Protein AF-A0A0F6YMR2-F1 (afdb_monomer_lite)

pLDDT: mean 75.9, std 22.06, range [36.59, 97.94]

Secondary structure (DSSP, 8-state):
--HHHHHHHHHHHHHHHHHHTTTTTSSSTTTSSTTTSHHHHHHHHHHHHHHHHHTT-TT----S--EEEE---SSS-EEE-TT-EEEE---EEE-SSS-SEEE-TT-EEEEES-EEEEEEEEEE-TT-EEEEESSEEEEEEEEEEE-TT-EEEEEBPEEES-EEE-TT-EEE--

Radius of gyration: 23.72 Å; chains: 1; bounding box: 37×72×58 Å

Structure (mmCIF, N/CA/C/O backbone):
data_AF-A0A0F6YMR2-F1
#
_entry.id   AF-A0A0F6YMR2-F1
#
loop_
_atom_site.group_PDB
_atom_site.id
_atom_site.type_symbol
_atom_site.label_atom_id
_atom_site.label_alt_id
_atom_site.label_comp_id
_atom_site.label_asym_id
_atom_site.label_entity_id
_atom_site.label_seq_id
_atom_site.pdbx_PDB_ins_code
_atom_site.Cartn_x
_atom_site.Cartn_y
_atom_site.Cartn_z
_atom_site.occupancy
_atom_site.B_iso_or_equiv
_atom_site.auth_seq_id
_atom_site.auth_comp_id
_atom_site.auth_asym_id
_atom_site.auth_atom_id
_atom_site.pdbx_PDB_model_num
ATOM 1 N N . MET A 1 1 ? 20.681 56.727 -41.956 1.00 52.91 1 MET A N 1
ATOM 2 C CA . MET A 1 1 ? 20.512 55.455 -41.222 1.00 52.91 1 MET A CA 1
ATOM 3 C C . MET A 1 1 ? 20.416 54.355 -42.261 1.00 52.91 1 MET A C 1
ATOM 5 O O . MET A 1 1 ? 19.508 54.399 -43.086 1.00 52.91 1 MET A O 1
ATOM 9 N N . ASN A 1 2 ? 21.423 53.486 -42.329 1.00 67.69 2 ASN A N 1
ATOM 10 C CA . ASN A 1 2 ? 21.673 52.672 -43.518 1.00 67.69 2 ASN A CA 1
ATOM 11 C C . ASN A 1 2 ? 20.862 51.363 -43.491 1.00 67.69 2 ASN A C 1
ATOM 13 O O . ASN A 1 2 ? 20.703 50.760 -42.428 1.00 67.69 2 ASN A O 1
ATOM 17 N N . PRO A 1 3 ? 20.365 50.876 -44.643 1.00 65.06 3 PRO A N 1
ATOM 18 C CA . PRO A 1 3 ? 19.531 49.670 -44.709 1.00 65.06 3 PRO A CA 1
ATOM 19 C C . PRO A 1 3 ? 20.249 48.403 -44.210 1.00 65.06 3 PRO A C 1
ATOM 21 O O . PRO A 1 3 ? 19.595 47.446 -43.799 1.00 65.06 3 PRO A O 1
ATOM 24 N N . PHE A 1 4 ? 21.585 48.416 -44.171 1.00 64.50 4 PHE A N 1
ATOM 25 C CA . PHE A 1 4 ? 22.400 47.327 -43.632 1.00 64.50 4 PHE A CA 1
ATOM 26 C C . PHE A 1 4 ? 22.356 47.246 -42.092 1.00 64.50 4 PHE A C 1
ATOM 28 O O . PHE A 1 4 ? 22.276 46.153 -41.534 1.00 64.50 4 PHE A O 1
ATOM 35 N N . GLU A 1 5 ? 22.286 48.386 -41.395 1.00 62.09 5 GLU A N 1
ATOM 36 C CA . GLU A 1 5 ? 22.134 48.429 -39.929 1.00 62.09 5 GLU A CA 1
ATOM 37 C C . GLU A 1 5 ? 20.746 47.940 -39.490 1.00 62.09 5 GLU A C 1
ATOM 39 O O . GLU A 1 5 ? 20.600 47.281 -38.459 1.00 62.09 5 GLU A O 1
ATOM 44 N N . GLN A 1 6 ? 19.710 48.174 -40.307 1.00 64.06 6 GLN A N 1
ATOM 45 C CA . GLN A 1 6 ? 18.369 47.651 -40.027 1.00 64.06 6 GLN A CA 1
ATOM 46 C C . GLN A 1 6 ? 18.296 46.119 -40.061 1.00 64.06 6 GLN A C 1
ATOM 48 O O . GLN A 1 6 ? 17.457 45.539 -39.366 1.00 64.06 6 GLN A O 1
ATOM 53 N N . LEU A 1 7 ? 19.144 45.450 -40.844 1.00 61.44 7 LEU A N 1
ATOM 54 C CA . LEU A 1 7 ? 19.157 43.988 -40.926 1.00 61.44 7 LEU A CA 1
ATOM 55 C C . LEU A 1 7 ? 19.808 43.356 -39.692 1.00 61.44 7 LEU A C 1
ATOM 57 O O . LEU A 1 7 ? 19.255 42.400 -39.145 1.00 61.44 7 LEU A O 1
ATOM 61 N N . GLN A 1 8 ? 20.897 43.937 -39.184 1.00 63.88 8 GLN A N 1
ATOM 62 C CA . GLN A 1 8 ? 21.543 43.465 -37.953 1.00 63.88 8 GLN A CA 1
ATOM 63 C C . GLN A 1 8 ? 20.620 43.617 -36.733 1.00 63.88 8 GLN A C 1
ATOM 65 O O . GLN A 1 8 ? 20.460 42.678 -35.949 1.00 63.88 8 GLN A O 1
ATOM 70 N N . HIS A 1 9 ? 19.874 44.723 -36.654 1.00 57.97 9 HIS A N 1
ATOM 71 C CA . HIS A 1 9 ? 18.892 44.952 -35.587 1.00 57.97 9 HIS A CA 1
ATOM 72 C C . HIS A 1 9 ? 17.667 44.019 -35.650 1.00 57.97 9 HIS A C 1
ATOM 74 O O . HIS A 1 9 ? 16.999 43.774 -34.641 1.00 57.97 9 HIS A O 1
ATOM 80 N N . ARG A 1 10 ? 17.320 43.498 -36.835 1.00 65.25 10 ARG A N 1
ATOM 81 C CA . ARG A 1 10 ? 16.248 42.497 -37.001 1.00 65.25 10 ARG A CA 1
ATOM 82 C C . ARG A 1 10 ? 16.736 41.078 -36.692 1.00 65.25 10 ARG A C 1
ATOM 84 O O . ARG A 1 10 ? 15.936 40.272 -36.225 1.00 65.25 10 ARG A O 1
ATOM 91 N N . ALA A 1 11 ? 18.021 40.785 -36.899 1.00 59.56 11 ALA A N 1
ATOM 92 C CA . ALA A 1 11 ? 18.619 39.493 -36.566 1.00 59.56 11 ALA A CA 1
ATOM 93 C C . ALA A 1 11 ? 18.711 39.269 -35.046 1.00 59.56 11 ALA A C 1
ATOM 95 O O . ALA A 1 11 ? 18.296 38.214 -34.568 1.00 59.56 11 ALA A O 1
ATOM 96 N N . GLN A 1 12 ? 19.139 40.277 -34.276 1.00 60.88 12 GLN A N 1
ATOM 97 C CA . GLN A 1 12 ? 19.211 40.179 -32.809 1.00 60.88 12 GLN A CA 1
ATOM 98 C C . GLN A 1 12 ? 17.828 40.004 -32.157 1.00 60.88 12 GLN A C 1
ATOM 100 O O . GLN A 1 12 ? 17.652 39.133 -31.308 1.00 60.88 12 GLN A O 1
ATOM 105 N N . ARG A 1 13 ? 16.798 40.720 -32.635 1.00 59.88 13 ARG A N 1
ATOM 106 C CA . ARG A 1 13 ? 15.422 40.580 -32.112 1.00 59.88 13 ARG A CA 1
ATOM 107 C C . ARG A 1 13 ? 14.803 39.200 -32.355 1.00 59.88 13 ARG A C 1
ATOM 109 O O . ARG A 1 13 ? 13.990 38.749 -31.556 1.00 59.88 13 ARG A O 1
ATOM 116 N N . ARG A 1 14 ? 15.203 38.496 -33.422 1.00 59.38 14 ARG A N 1
ATOM 117 C CA . ARG A 1 14 ? 14.758 37.113 -33.679 1.00 59.38 14 ARG A CA 1
ATOM 118 C C . ARG A 1 14 ? 15.435 36.087 -32.764 1.00 59.38 14 ARG A C 1
ATOM 120 O O . ARG A 1 14 ? 14.843 35.037 -32.528 1.00 59.38 14 ARG A O 1
ATOM 127 N N . ALA A 1 15 ? 16.632 36.376 -32.250 1.00 54.84 15 ALA A N 1
ATOM 128 C CA . ALA A 1 15 ? 17.298 35.531 -31.259 1.00 54.84 15 ALA A CA 1
ATOM 129 C C . ALA A 1 15 ? 16.649 35.682 -29.869 1.00 54.84 15 ALA A C 1
ATOM 131 O O . ALA A 1 15 ? 16.363 34.679 -29.220 1.00 54.84 15 ALA A O 1
ATOM 132 N N . GLU A 1 16 ? 16.302 36.907 -29.463 1.00 55.66 16 GLU A N 1
ATOM 133 C CA . GLU A 1 16 ? 15.622 37.160 -28.181 1.00 55.66 16 GLU A CA 1
ATOM 134 C C . GLU A 1 16 ? 14.157 36.689 -28.164 1.00 55.66 16 GLU A C 1
ATOM 136 O O . GLU A 1 16 ? 13.694 36.136 -27.166 1.00 55.66 16 GLU A O 1
ATOM 141 N N . GLN A 1 17 ? 13.423 36.804 -29.279 1.00 55.84 17 GLN A N 1
ATOM 142 C CA . GLN A 1 17 ? 12.035 36.318 -29.351 1.00 55.84 17 GLN A CA 1
ATOM 143 C C . GLN A 1 17 ? 11.914 34.792 -29.218 1.00 55.84 17 GLN A C 1
ATOM 145 O O . GLN A 1 17 ? 10.924 34.303 -28.675 1.00 55.84 17 GLN A O 1
ATOM 150 N N . LYS A 1 18 ? 12.930 34.029 -29.645 1.00 50.69 18 LYS A N 1
ATOM 151 C CA . LYS A 1 18 ? 12.960 32.573 -29.435 1.00 50.69 18 LYS A CA 1
ATOM 152 C C . LYS A 1 18 ? 13.286 32.188 -27.988 1.00 50.69 18 LYS A C 1
ATOM 154 O O . LYS A 1 18 ? 12.841 31.137 -27.541 1.00 50.69 18 LYS A O 1
ATOM 159 N N . ALA A 1 19 ? 13.989 33.041 -27.242 1.00 47.16 19 ALA A N 1
ATOM 160 C CA . ALA A 1 19 ? 14.257 32.818 -25.821 1.00 47.16 19 ALA A CA 1
ATOM 161 C C . ALA A 1 19 ? 13.029 33.115 -24.934 1.00 47.16 19 ALA A C 1
ATOM 163 O O . ALA A 1 19 ? 12.840 32.469 -23.905 1.00 47.16 19 ALA A O 1
ATOM 164 N N . SER A 1 20 ? 12.146 34.032 -25.346 1.00 50.50 20 SER A N 1
ATOM 165 C CA . SER A 1 20 ? 10.948 34.390 -24.569 1.00 50.50 20 SER A CA 1
ATOM 166 C C . SER A 1 20 ? 9.800 33.372 -24.684 1.00 50.50 20 SER A C 1
ATOM 168 O O . SER A 1 20 ? 9.120 33.126 -23.689 1.00 50.50 20 SER A O 1
ATOM 170 N N . GLN A 1 21 ? 9.622 32.689 -25.824 1.00 48.03 21 GLN A N 1
ATOM 171 C CA . GLN A 1 21 ? 8.628 31.604 -25.930 1.00 48.03 21 GLN A CA 1
ATOM 172 C C . GLN A 1 21 ? 9.022 30.316 -25.187 1.00 48.03 21 GLN A C 1
ATOM 174 O O . GLN A 1 21 ? 8.168 29.461 -24.967 1.00 48.03 21 GLN A O 1
ATOM 179 N N . ALA A 1 22 ? 10.275 30.195 -24.742 1.00 45.69 22 ALA A N 1
ATOM 180 C CA . ALA A 1 22 ? 10.733 29.079 -23.916 1.00 45.69 22 ALA A CA 1
ATOM 181 C C . ALA A 1 22 ? 10.584 29.325 -22.400 1.00 45.69 22 ALA A C 1
ATOM 183 O O . ALA A 1 22 ? 10.706 28.379 -21.628 1.00 45.69 22 ALA A O 1
ATOM 184 N N . MET A 1 23 ? 10.293 30.556 -21.950 1.00 51.47 23 MET A N 1
ATOM 185 C CA . MET A 1 23 ? 10.233 30.881 -20.512 1.00 51.47 23 MET A CA 1
ATOM 186 C C . MET A 1 23 ? 8.841 31.250 -19.980 1.00 51.47 23 MET A C 1
ATOM 188 O O . MET A 1 23 ? 8.608 31.139 -18.779 1.00 51.47 23 MET A O 1
ATOM 192 N N . THR A 1 24 ? 7.876 31.608 -20.831 1.00 45.41 24 THR A N 1
ATOM 193 C CA . THR A 1 24 ? 6.515 31.992 -20.382 1.00 45.41 24 THR A CA 1
ATOM 194 C C . THR A 1 24 ? 5.478 30.864 -20.517 1.00 45.41 24 THR A C 1
ATOM 196 O O . THR A 1 24 ? 4.296 31.071 -20.271 1.00 45.41 24 THR A O 1
ATOM 199 N N . GLY A 1 25 ? 5.905 29.645 -20.864 1.00 39.09 25 GLY A N 1
ATOM 200 C CA . GLY A 1 25 ? 5.060 28.440 -20.852 1.00 39.09 25 GLY A CA 1
ATOM 201 C C . GLY A 1 25 ? 5.028 27.693 -19.511 1.00 39.09 25 GLY A C 1
ATOM 202 O O . GLY A 1 25 ? 4.247 26.758 -19.364 1.00 39.09 25 GLY A O 1
ATOM 203 N N . CYS A 1 26 ? 5.854 28.092 -18.534 1.00 45.75 26 CYS A N 1
ATOM 204 C CA . CYS A 1 26 ? 6.029 27.346 -17.280 1.00 45.75 26 CYS A CA 1
ATOM 205 C C . CYS A 1 26 ? 5.356 27.982 -16.049 1.00 45.75 26 CYS A C 1
ATOM 207 O O . CYS A 1 26 ? 5.252 27.335 -15.015 1.00 45.75 26 CYS A O 1
ATOM 209 N N . PHE A 1 27 ? 4.879 29.231 -16.131 1.00 46.66 27 PHE A N 1
ATOM 210 C CA . PHE A 1 27 ? 4.351 29.934 -14.947 1.00 46.66 27 PHE A CA 1
ATOM 211 C C . PHE A 1 27 ? 2.822 30.077 -14.906 1.00 46.66 27 PHE A C 1
ATOM 213 O O . PHE A 1 27 ? 2.262 30.221 -13.823 1.00 46.66 27 PHE A O 1
ATOM 220 N N . ILE A 1 28 ? 2.114 29.975 -16.039 1.00 48.56 28 ILE A N 1
ATOM 221 C CA . ILE A 1 28 ? 0.639 30.117 -16.074 1.00 48.56 28 ILE A CA 1
ATOM 222 C C . ILE A 1 28 ? -0.085 28.753 -16.061 1.00 48.56 28 ILE A C 1
ATOM 224 O O . ILE A 1 28 ? -1.267 28.677 -15.735 1.00 48.56 28 ILE A O 1
ATOM 228 N N . THR A 1 29 ? 0.626 27.643 -16.266 1.00 46.81 29 THR A N 1
ATOM 229 C CA . THR A 1 29 ? 0.134 26.283 -15.964 1.00 46.81 29 THR A CA 1
ATOM 230 C C . THR A 1 29 ? 0.238 25.915 -14.480 1.00 46.81 29 THR A C 1
ATOM 232 O O . THR A 1 29 ? -0.221 24.844 -14.096 1.00 46.81 29 THR A O 1
ATOM 235 N N . ALA A 1 30 ? 0.779 26.798 -13.632 1.00 47.06 30 ALA A N 1
ATOM 236 C CA . ALA A 1 30 ? 0.921 26.553 -12.197 1.00 47.06 30 ALA A CA 1
ATOM 237 C C . ALA A 1 30 ? -0.240 27.092 -11.333 1.00 47.06 30 ALA A C 1
ATOM 239 O O . ALA A 1 30 ? -0.354 26.675 -10.186 1.00 47.06 30 ALA A O 1
ATOM 240 N N . PHE A 1 31 ? -1.119 27.974 -11.837 1.00 47.91 31 PHE A N 1
ATOM 241 C CA . PHE A 1 31 ? -2.121 28.622 -10.962 1.00 47.91 31 PHE A CA 1
ATOM 242 C C . PHE A 1 31 ? -3.554 28.772 -11.517 1.00 47.91 31 PHE A C 1
ATOM 244 O O . PHE A 1 31 ? -4.457 29.071 -10.741 1.00 47.91 31 PHE A O 1
ATOM 251 N N . GLY A 1 32 ? -3.820 28.534 -12.809 1.00 43.56 32 GLY A N 1
ATOM 252 C CA . GLY A 1 32 ? -5.129 28.864 -13.415 1.00 43.56 32 GLY A CA 1
ATOM 253 C C . GLY A 1 32 ? -6.173 27.740 -13.500 1.00 43.56 32 GLY A C 1
ATOM 254 O O . GLY A 1 32 ? -7.366 28.018 -13.504 1.00 43.56 32 GLY A O 1
ATOM 255 N N . VAL A 1 33 ? -5.759 26.469 -13.542 1.00 46.62 33 VAL A N 1
ATOM 256 C CA . VAL A 1 33 ? -6.683 25.304 -13.597 1.00 46.62 33 VAL A CA 1
ATOM 257 C C . VAL A 1 33 ? -6.678 24.542 -12.259 1.00 46.62 33 VAL A C 1
ATOM 259 O O . VAL A 1 33 ? -7.069 23.384 -12.151 1.00 46.62 33 VAL A O 1
ATOM 262 N N . GLY A 1 34 ? -6.212 25.218 -11.205 1.00 42.78 34 GLY A N 1
ATOM 263 C CA . GLY A 1 34 ? -5.896 24.645 -9.900 1.00 42.78 34 GLY A CA 1
ATOM 264 C C . GLY A 1 34 ? -7.042 24.572 -8.894 1.00 42.78 34 GLY A C 1
ATOM 265 O O . GLY A 1 34 ? -6.774 24.249 -7.744 1.00 42.78 34 GLY A O 1
ATOM 266 N N . LEU A 1 35 ? -8.290 24.875 -9.266 1.00 44.66 35 LEU A N 1
ATOM 267 C CA . LEU A 1 35 ? -9.374 24.963 -8.271 1.00 44.66 35 LEU A CA 1
ATOM 268 C C . LEU A 1 35 ? -10.574 24.038 -8.485 1.00 44.66 35 LEU A C 1
ATOM 270 O O . LEU A 1 35 ? -11.380 23.910 -7.573 1.00 44.66 35 LEU A O 1
ATOM 274 N N . ALA A 1 36 ? -10.664 23.318 -9.608 1.00 44.62 36 ALA A N 1
ATOM 275 C CA . ALA A 1 36 ? -11.734 22.326 -9.803 1.00 44.62 36 ALA A CA 1
ATOM 276 C C . ALA A 1 36 ? -11.236 20.913 -10.163 1.00 44.62 36 ALA A C 1
ATOM 278 O O . ALA A 1 36 ? -11.927 19.942 -9.876 1.00 44.62 36 ALA A O 1
ATOM 279 N N . GLY A 1 37 ? -10.025 20.768 -10.722 1.00 41.84 37 GLY A N 1
ATOM 280 C CA . GLY A 1 37 ? -9.417 19.456 -11.005 1.00 41.84 37 GLY A CA 1
ATOM 281 C C . GLY A 1 37 ? -8.437 18.955 -9.934 1.00 41.84 37 GLY A C 1
ATOM 282 O O . GLY A 1 37 ? -8.199 17.755 -9.831 1.00 41.84 37 GLY A O 1
ATOM 283 N N . CYS A 1 38 ? -7.883 19.857 -9.114 1.00 41.22 38 CYS A N 1
ATOM 284 C CA . CYS A 1 38 ? -6.794 19.543 -8.177 1.00 41.22 38 CYS A CA 1
ATOM 285 C C . CYS A 1 38 ? -7.231 18.917 -6.849 1.00 41.22 38 CYS A C 1
ATOM 287 O O . CYS A 1 38 ? -6.386 18.398 -6.123 1.00 41.22 38 CYS A O 1
ATOM 289 N N . ILE A 1 39 ? -8.524 18.919 -6.517 1.00 47.53 39 ILE A N 1
ATOM 290 C CA . ILE A 1 39 ? -8.979 18.322 -5.251 1.00 47.53 39 ILE A CA 1
ATOM 291 C C . ILE A 1 39 ? -8.930 16.784 -5.324 1.00 47.53 39 ILE A C 1
ATOM 293 O O . ILE A 1 39 ? -8.684 16.134 -4.312 1.00 47.53 39 ILE A O 1
ATOM 297 N N . LEU A 1 40 ? -9.042 16.191 -6.520 1.00 47.72 40 LEU A N 1
ATOM 298 C CA . LEU A 1 40 ? -8.956 14.734 -6.689 1.00 47.72 40 LEU A CA 1
ATOM 299 C C . LEU A 1 40 ? -7.531 14.229 -6.980 1.00 47.72 40 LEU A C 1
ATOM 301 O O . LEU A 1 40 ? -7.197 13.110 -6.602 1.00 47.72 40 LEU A O 1
ATOM 305 N N . SER A 1 41 ? -6.661 15.043 -7.586 1.00 47.25 41 SER A N 1
ATOM 306 C CA . SER A 1 41 ? -5.257 14.683 -7.857 1.00 47.25 41 SER A CA 1
ATOM 307 C C . SER A 1 41 ? -4.279 15.100 -6.749 1.00 47.25 41 SER A C 1
ATOM 309 O O . SER A 1 41 ? -3.204 14.513 -6.626 1.00 47.25 41 SER A O 1
ATOM 311 N N . GLY A 1 42 ? -4.648 16.070 -5.906 1.00 44.47 42 GLY A N 1
ATOM 312 C CA . GLY A 1 42 ? -3.801 16.585 -4.832 1.00 44.47 42 GLY A CA 1
ATOM 313 C C . GLY A 1 42 ? -3.607 15.607 -3.677 1.00 44.47 42 GLY A C 1
ATOM 314 O O . GLY A 1 42 ? -2.489 15.461 -3.198 1.00 44.47 42 GLY A O 1
ATOM 315 N N . VAL A 1 43 ? -4.646 14.880 -3.257 1.00 50.69 43 VAL A N 1
ATOM 316 C CA . VAL A 1 43 ? -4.513 13.933 -2.134 1.00 50.69 43 VAL A CA 1
ATOM 317 C C . VAL A 1 43 ? -3.686 12.713 -2.546 1.00 50.69 43 VAL A C 1
ATOM 319 O O . VAL A 1 43 ? -2.764 12.335 -1.830 1.00 50.69 43 VAL A O 1
ATOM 322 N N . GLY A 1 44 ? -3.931 12.152 -3.735 1.00 48.12 44 GLY A N 1
ATOM 323 C CA . GLY A 1 44 ? -3.150 11.022 -4.253 1.00 48.12 44 GLY A CA 1
ATOM 324 C C . GLY A 1 44 ? -1.688 11.381 -4.536 1.00 48.12 44 GLY A C 1
ATOM 325 O O . GLY A 1 44 ? -0.786 10.620 -4.189 1.00 48.12 44 GLY A O 1
ATOM 326 N N . GLY A 1 45 ? -1.438 12.567 -5.104 1.00 46.31 45 GLY A N 1
ATOM 327 C CA . GLY A 1 45 ? -0.087 13.065 -5.369 1.00 46.31 45 GLY A CA 1
ATOM 328 C C . GLY A 1 45 ? 0.677 13.466 -4.105 1.00 46.31 45 GLY A C 1
ATOM 329 O O . GLY A 1 45 ? 1.864 13.177 -4.000 1.00 46.31 45 GLY A O 1
ATOM 330 N N . TYR A 1 46 ? 0.015 14.083 -3.122 1.00 50.03 46 TYR A N 1
ATOM 331 C CA . TYR A 1 46 ? 0.640 14.483 -1.857 1.00 50.03 46 TYR A CA 1
ATOM 332 C C . TYR A 1 46 ? 0.985 13.280 -0.978 1.00 50.03 46 TYR A C 1
ATOM 334 O O . TYR A 1 46 ? 2.054 13.253 -0.377 1.00 50.03 46 TYR A O 1
ATOM 342 N N . VAL A 1 47 ? 0.131 12.257 -0.958 1.00 54.59 47 VAL A N 1
ATOM 343 C CA . VAL A 1 47 ? 0.415 10.979 -0.296 1.00 54.59 47 VAL A CA 1
ATOM 344 C C . VAL A 1 47 ? 1.576 10.249 -0.981 1.00 54.59 47 VAL A C 1
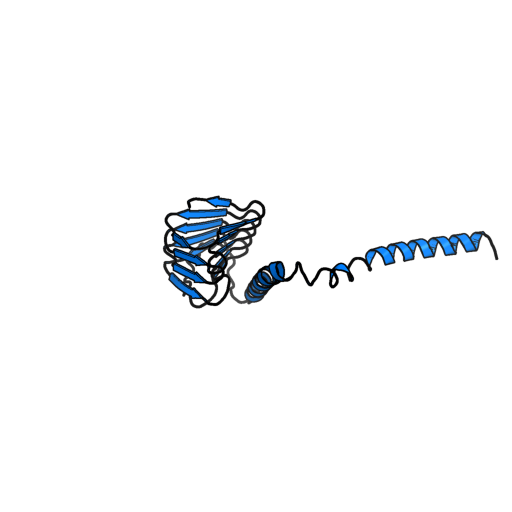ATOM 346 O O . VAL A 1 47 ? 2.509 9.820 -0.304 1.00 54.59 47 VAL A O 1
ATOM 349 N N . ALA A 1 48 ? 1.584 10.185 -2.317 1.00 50.78 48 ALA A N 1
ATOM 350 C CA . ALA A 1 48 ? 2.704 9.617 -3.068 1.00 50.78 48 ALA A CA 1
ATOM 351 C C . ALA A 1 48 ? 4.013 10.393 -2.827 1.00 50.78 48 ALA A C 1
ATOM 353 O O . ALA A 1 48 ? 5.071 9.789 -2.687 1.00 50.78 48 ALA A O 1
ATOM 354 N N . TRP A 1 49 ? 3.949 11.722 -2.718 1.00 51.16 49 TRP A N 1
ATOM 355 C CA . TRP A 1 49 ? 5.104 12.578 -2.447 1.00 51.16 49 TRP A CA 1
ATOM 356 C C . TRP A 1 49 ? 5.601 12.495 -0.991 1.00 51.16 49 TRP A C 1
ATOM 358 O O . TRP A 1 49 ? 6.809 12.490 -0.766 1.00 51.16 49 TRP A O 1
ATOM 368 N N . GLN A 1 50 ? 4.705 12.371 -0.006 1.00 48.91 50 GLN A N 1
ATOM 369 C CA . GLN A 1 50 ? 5.045 12.115 1.403 1.00 48.91 50 GLN A CA 1
ATOM 370 C C . GLN A 1 50 ? 5.738 10.754 1.570 1.00 48.91 50 GLN A C 1
ATOM 372 O O . GLN A 1 50 ? 6.781 10.672 2.216 1.00 48.91 50 GLN A O 1
ATOM 377 N N . LEU A 1 51 ? 5.238 9.707 0.906 1.00 46.53 51 LEU A N 1
ATOM 378 C CA . LEU A 1 51 ? 5.889 8.393 0.871 1.00 46.53 51 LEU A CA 1
ATOM 379 C C . LEU A 1 51 ? 7.257 8.423 0.181 1.00 46.53 51 LEU A C 1
ATOM 381 O O . LEU A 1 51 ? 8.200 7.801 0.661 1.00 46.53 51 LEU A O 1
ATOM 385 N N . TYR A 1 52 ? 7.391 9.183 -0.908 1.00 45.84 52 TYR A N 1
ATOM 386 C CA . TYR A 1 52 ? 8.668 9.348 -1.610 1.00 45.84 52 TYR A CA 1
ATOM 387 C C . TYR A 1 52 ? 9.703 10.142 -0.790 1.00 45.84 52 TYR A C 1
ATOM 389 O O . TYR A 1 52 ? 10.908 9.996 -0.989 1.00 45.84 52 TYR A O 1
ATOM 397 N N . ARG A 1 53 ? 9.258 10.994 0.145 1.00 40.03 53 ARG A N 1
ATOM 398 C CA . ARG A 1 53 ? 10.138 11.691 1.099 1.00 40.03 53 ARG A CA 1
ATOM 399 C C . ARG A 1 53 ? 10.514 10.840 2.308 1.00 40.03 53 ARG A C 1
ATOM 401 O O . ARG A 1 53 ? 11.630 10.974 2.795 1.00 40.03 53 ARG A O 1
ATOM 408 N N . ALA A 1 54 ? 9.639 9.950 2.769 1.00 39.69 54 ALA A N 1
ATOM 409 C CA . ALA A 1 54 ? 9.984 8.996 3.824 1.00 39.69 54 ALA A CA 1
ATOM 410 C C . ALA A 1 54 ? 11.052 7.978 3.369 1.00 39.69 54 ALA A C 1
ATOM 412 O O . ALA A 1 54 ? 11.815 7.478 4.185 1.00 39.69 54 ALA A O 1
ATOM 413 N N . SER A 1 55 ? 11.181 7.720 2.061 1.00 47.62 55 SER A N 1
ATOM 414 C CA . SER A 1 55 ? 12.207 6.823 1.507 1.00 47.62 55 SER A CA 1
ATOM 415 C C . SER A 1 55 ? 13.609 7.433 1.361 1.00 47.62 55 SER A C 1
ATOM 417 O O . SER A 1 55 ? 14.487 6.786 0.796 1.00 47.62 55 SER A O 1
ATOM 419 N N . SER A 1 56 ? 13.846 8.669 1.817 1.00 41.06 56 SER A N 1
ATOM 420 C CA . SER A 1 56 ? 15.182 9.285 1.777 1.00 41.06 56 SER A CA 1
ATOM 421 C C . SER A 1 56 ? 15.963 9.177 3.086 1.00 41.06 56 SER A C 1
ATOM 423 O O . SER A 1 56 ? 16.956 9.885 3.228 1.00 41.06 56 SER A O 1
ATOM 425 N N . ASP A 1 57 ? 15.554 8.315 4.023 1.00 38.97 57 ASP A N 1
ATOM 426 C CA . ASP A 1 57 ? 16.409 7.947 5.153 1.00 38.97 57 ASP A CA 1
ATOM 427 C C . ASP A 1 57 ? 17.618 7.137 4.639 1.00 38.97 57 ASP A C 1
ATOM 429 O O . ASP A 1 57 ? 17.462 5.983 4.230 1.00 38.97 57 ASP A O 1
ATOM 433 N N . PRO A 1 58 ? 18.846 7.695 4.638 1.00 40.91 58 PRO A N 1
ATOM 434 C CA . PRO A 1 58 ? 20.007 7.087 3.981 1.00 40.91 58 PRO A CA 1
ATOM 435 C C . PRO A 1 58 ? 20.628 5.914 4.759 1.00 40.91 58 PRO A C 1
ATOM 437 O O . PRO A 1 58 ? 21.760 5.530 4.469 1.00 40.91 58 PRO A O 1
ATOM 440 N N . TRP A 1 59 ? 19.938 5.363 5.766 1.00 48.31 59 TRP A N 1
ATOM 441 C CA . TRP A 1 59 ? 20.510 4.392 6.708 1.00 48.31 59 TRP A CA 1
ATOM 442 C C . TRP A 1 59 ? 19.858 3.000 6.712 1.00 48.31 59 TRP A C 1
ATOM 444 O O . TRP A 1 59 ? 20.233 2.168 7.532 1.00 48.31 59 TRP A O 1
ATOM 454 N N . ALA A 1 60 ? 18.995 2.672 5.746 1.00 44.56 60 ALA A N 1
ATOM 455 C CA . ALA A 1 60 ? 18.667 1.276 5.431 1.00 44.56 60 ALA A CA 1
ATOM 456 C C . ALA A 1 60 ? 19.611 0.753 4.331 1.00 44.56 60 ALA A C 1
ATOM 458 O O . ALA A 1 60 ? 19.225 0.529 3.184 1.00 44.56 60 ALA A O 1
ATOM 459 N N . GLY A 1 61 ? 20.896 0.633 4.672 1.00 41.31 61 GLY A N 1
ATOM 460 C CA . GLY A 1 61 ? 21.910 0.041 3.806 1.00 41.31 61 GLY A CA 1
ATOM 461 C C . GLY A 1 61 ? 21.616 -1.436 3.542 1.00 41.31 61 GLY A C 1
ATOM 462 O O . GLY A 1 61 ? 21.572 -2.239 4.468 1.00 41.31 61 GLY A O 1
ATOM 463 N N . GLY A 1 62 ? 21.451 -1.793 2.270 1.00 36.59 62 GLY A N 1
ATOM 464 C CA . GLY A 1 62 ? 21.239 -3.170 1.833 1.00 36.59 62 GLY A CA 1
ATOM 465 C C . GLY A 1 62 ? 21.455 -3.317 0.332 1.00 36.59 62 GLY A C 1
ATOM 466 O O . GLY A 1 62 ? 20.516 -3.332 -0.453 1.00 36.59 62 GLY A O 1
ATOM 467 N N . ILE A 1 63 ? 22.723 -3.386 -0.061 1.00 39.12 63 ILE A N 1
ATOM 468 C CA . ILE A 1 63 ? 23.193 -3.860 -1.366 1.00 39.12 63 ILE A CA 1
ATOM 469 C C . ILE A 1 63 ? 22.777 -5.327 -1.553 1.00 39.12 63 ILE A C 1
ATOM 471 O O . ILE A 1 63 ? 23.233 -6.190 -0.812 1.00 39.12 63 ILE A O 1
ATOM 475 N N . GLY A 1 64 ? 21.962 -5.607 -2.572 1.00 38.50 64 GLY A N 1
ATOM 476 C CA . GLY A 1 64 ? 21.691 -6.962 -3.060 1.00 38.50 64 GLY A CA 1
ATOM 477 C C . GLY A 1 64 ? 20.206 -7.262 -3.249 1.00 38.50 64 GLY A C 1
ATOM 478 O O . GLY A 1 64 ? 19.363 -6.779 -2.501 1.00 38.50 64 GLY A O 1
ATOM 479 N N . ASN A 1 65 ? 19.895 -8.089 -4.251 1.00 45.22 65 ASN A N 1
ATOM 480 C CA . ASN A 1 65 ? 18.627 -8.814 -4.326 1.00 45.22 65 ASN A CA 1
ATOM 481 C C . ASN A 1 65 ? 18.586 -9.798 -3.147 1.00 45.22 65 ASN A C 1
ATOM 483 O O . ASN A 1 65 ? 18.939 -10.963 -3.300 1.00 45.22 65 ASN A O 1
ATOM 487 N N . ILE A 1 66 ? 18.277 -9.308 -1.953 1.00 44.28 66 ILE A N 1
ATOM 488 C CA . ILE A 1 66 ? 18.047 -10.144 -0.784 1.00 44.28 66 ILE A CA 1
ATOM 489 C C . ILE A 1 66 ? 16.537 -10.307 -0.707 1.00 44.28 66 ILE A C 1
ATOM 491 O O . ILE A 1 66 ? 15.826 -9.323 -0.516 1.00 44.28 66 ILE A O 1
ATOM 495 N N . GLU A 1 67 ? 16.063 -11.535 -0.909 1.00 52.09 67 GLU A N 1
ATOM 496 C CA . GLU A 1 67 ? 14.757 -11.966 -0.416 1.00 52.09 67 GLU A CA 1
ATOM 497 C C . GLU A 1 67 ? 14.798 -11.803 1.103 1.00 52.09 67 GLU A C 1
ATOM 499 O O . GLU A 1 67 ? 15.302 -12.653 1.836 1.00 52.09 67 GLU A O 1
ATOM 504 N N . ALA A 1 68 ? 14.404 -10.625 1.573 1.00 59.22 68 ALA A N 1
ATOM 505 C CA . ALA A 1 68 ? 14.347 -10.329 2.985 1.00 59.22 68 ALA A CA 1
ATOM 506 C C . ALA A 1 68 ? 12.919 -10.615 3.429 1.00 59.22 68 ALA A C 1
ATOM 508 O O . ALA A 1 68 ? 11.982 -9.940 2.994 1.00 59.22 68 ALA A O 1
ATOM 509 N N . THR A 1 69 ? 12.752 -11.601 4.311 1.00 60.09 69 THR A N 1
ATOM 510 C CA . THR A 1 69 ? 11.532 -11.679 5.110 1.00 60.09 69 THR A CA 1
ATOM 511 C C . THR A 1 69 ? 11.482 -10.413 5.959 1.00 60.09 69 THR A C 1
ATOM 513 O O . THR A 1 69 ? 12.232 -10.263 6.927 1.00 60.09 69 THR A O 1
ATOM 516 N N . ALA A 1 70 ? 10.665 -9.452 5.545 1.00 67.62 70 ALA A N 1
ATOM 517 C CA . ALA A 1 70 ? 10.527 -8.189 6.236 1.00 67.62 70 ALA A CA 1
ATOM 518 C C . ALA A 1 70 ? 9.542 -8.396 7.385 1.00 67.62 70 ALA A C 1
ATOM 520 O O . ALA A 1 70 ? 8.353 -8.632 7.169 1.00 67.62 70 ALA A O 1
ATOM 521 N N . ILE A 1 71 ? 10.040 -8.297 8.618 1.00 75.94 71 ILE A N 1
ATOM 522 C CA . ILE A 1 71 ? 9.181 -8.249 9.801 1.00 75.94 71 ILE A CA 1
ATOM 523 C C . ILE A 1 71 ? 8.565 -6.850 9.842 1.00 75.94 71 ILE A C 1
ATOM 525 O O . ILE A 1 71 ? 9.146 -5.910 10.382 1.00 75.94 71 ILE A O 1
ATOM 529 N N . TRP A 1 72 ? 7.408 -6.704 9.208 1.00 88.75 72 TRP A N 1
ATOM 530 C CA . TRP A 1 72 ? 6.553 -5.541 9.386 1.00 88.75 72 TRP A CA 1
ATOM 531 C C . TRP A 1 72 ? 5.721 -5.732 10.655 1.00 88.75 72 TRP A C 1
ATOM 533 O O . TRP A 1 72 ? 5.213 -6.817 10.905 1.00 88.75 72 TRP A O 1
ATOM 543 N N . ASP A 1 73 ? 5.590 -4.699 11.480 1.00 89.06 73 ASP A N 1
ATOM 544 C CA . ASP A 1 73 ? 4.884 -4.775 12.766 1.00 89.06 73 ASP A CA 1
ATOM 545 C C . ASP A 1 73 ? 3.460 -4.194 12.716 1.00 89.06 73 ASP A C 1
ATOM 547 O O . ASP A 1 73 ? 2.731 -4.243 13.705 1.00 89.06 73 ASP A O 1
ATOM 551 N N . GLY A 1 74 ? 3.055 -3.630 11.573 1.00 90.62 74 GLY A N 1
ATOM 552 C CA . GLY A 1 74 ? 1.739 -3.023 11.397 1.00 90.62 74 GLY A CA 1
ATOM 553 C C . GLY A 1 74 ? 1.548 -1.682 12.108 1.00 90.62 74 GLY A C 1
ATOM 554 O O . GLY A 1 74 ? 0.425 -1.180 12.124 1.00 90.62 74 GLY A O 1
ATOM 555 N N . THR A 1 75 ? 2.597 -1.090 12.695 1.00 89.12 75 THR A N 1
ATOM 556 C CA . THR A 1 75 ? 2.500 0.193 13.418 1.00 89.12 75 THR A CA 1
ATOM 557 C C . THR A 1 75 ? 2.614 1.405 12.495 1.00 89.12 75 THR A C 1
ATOM 559 O O . THR A 1 75 ? 2.081 2.474 12.800 1.00 89.12 75 THR A O 1
ATOM 562 N N . GLY A 1 76 ? 3.257 1.235 11.339 1.00 90.06 76 GLY A N 1
ATOM 563 C CA . GLY A 1 76 ? 3.421 2.267 10.320 1.00 90.06 76 GLY A CA 1
ATOM 564 C C . GLY A 1 76 ? 3.271 1.733 8.894 1.00 90.06 76 GLY A C 1
ATOM 565 O O . GLY A 1 76 ? 3.121 0.525 8.701 1.00 90.06 76 GLY A O 1
ATOM 566 N N . PRO A 1 77 ? 3.300 2.619 7.881 1.00 93.06 77 PRO A N 1
ATOM 567 C CA . PRO A 1 77 ? 3.199 2.211 6.485 1.00 93.06 77 PRO A CA 1
ATOM 568 C C . PRO A 1 77 ? 4.351 1.296 6.064 1.00 93.06 77 PRO A C 1
ATOM 570 O O . PRO A 1 77 ? 5.514 1.579 6.353 1.00 93.06 77 PRO A O 1
ATOM 573 N N . LEU A 1 78 ? 4.036 0.232 5.328 1.00 93.25 78 LEU A N 1
ATOM 574 C CA . LEU A 1 78 ? 5.028 -0.623 4.686 1.00 93.25 78 LEU A CA 1
ATOM 575 C C . LEU A 1 78 ? 5.367 -0.076 3.297 1.00 93.25 78 LEU A C 1
ATOM 577 O O . LEU A 1 78 ? 4.470 0.198 2.497 1.00 93.25 78 LEU A O 1
ATOM 581 N N . VAL A 1 79 ? 6.659 0.046 2.987 1.00 92.50 79 VAL A N 1
ATOM 582 C CA . VAL A 1 79 ? 7.136 0.536 1.689 1.00 92.50 79 VAL A CA 1
ATOM 583 C C . VAL A 1 79 ? 8.106 -0.463 1.073 1.00 92.50 79 VAL A C 1
ATOM 585 O O . VAL A 1 79 ? 9.125 -0.793 1.671 1.00 92.50 79 VAL A O 1
ATOM 588 N N . CYS A 1 80 ? 7.806 -0.890 -0.150 1.00 89.19 80 CYS A N 1
ATOM 589 C CA . CYS A 1 80 ? 8.695 -1.650 -1.016 1.00 89.19 80 CYS A CA 1
ATOM 590 C C . CYS A 1 80 ? 8.967 -0.850 -2.295 1.00 89.19 80 CYS A C 1
ATOM 592 O O . CYS A 1 80 ? 8.037 -0.397 -2.968 1.00 89.19 80 CYS A O 1
ATOM 594 N N . ALA A 1 81 ? 10.237 -0.646 -2.637 1.00 88.94 81 ALA A N 1
ATOM 595 C CA . ALA A 1 81 ? 10.634 0.215 -3.747 1.00 88.94 81 ALA A CA 1
ATOM 596 C C . ALA A 1 81 ? 11.863 -0.316 -4.502 1.00 88.94 81 ALA A C 1
ATOM 598 O O . ALA A 1 81 ? 12.550 -1.244 -4.078 1.00 88.94 81 ALA A O 1
ATOM 599 N N . GLY A 1 82 ? 12.170 0.299 -5.647 1.00 87.44 82 GLY A N 1
ATOM 600 C CA . GLY A 1 82 ? 13.344 -0.067 -6.441 1.00 87.44 82 GLY A CA 1
ATOM 601 C C . GLY A 1 82 ? 13.220 -1.479 -7.011 1.00 87.44 82 GLY A C 1
ATOM 602 O O . GLY A 1 82 ? 12.258 -1.756 -7.713 1.00 87.44 82 GLY A O 1
ATOM 603 N N . ASN A 1 83 ? 14.188 -2.353 -6.734 1.00 89.75 83 ASN A N 1
ATOM 604 C CA . ASN A 1 83 ? 14.179 -3.762 -7.157 1.00 89.75 83 ASN A CA 1
ATOM 605 C C . ASN A 1 83 ? 14.145 -4.712 -5.944 1.00 89.75 83 ASN A C 1
ATOM 607 O O . ASN A 1 83 ? 14.720 -5.797 -5.989 1.00 89.75 83 ASN A O 1
ATOM 611 N N . GLN A 1 84 ? 13.557 -4.267 -4.830 1.00 87.06 84 GLN A N 1
ATOM 612 C CA . GLN A 1 84 ? 13.480 -5.060 -3.606 1.00 87.06 84 GLN A CA 1
ATOM 613 C C . GLN A 1 84 ? 12.569 -6.279 -3.783 1.00 87.06 84 GLN A C 1
ATOM 615 O O . GLN A 1 84 ? 11.604 -6.237 -4.549 1.00 87.06 84 GLN A O 1
ATOM 620 N N . VAL A 1 85 ? 12.874 -7.348 -3.046 1.00 89.50 85 VAL A N 1
ATOM 621 C CA . VAL A 1 85 ? 12.000 -8.514 -2.911 1.00 89.50 85 VAL A CA 1
ATOM 622 C C . VAL A 1 85 ? 11.646 -8.665 -1.435 1.00 89.50 85 VAL A C 1
ATOM 624 O O . VAL A 1 85 ? 12.544 -8.834 -0.611 1.00 89.50 85 VAL A O 1
ATOM 627 N N . LEU A 1 86 ? 10.363 -8.536 -1.103 1.00 90.44 86 LEU A N 1
ATOM 628 C CA . LEU A 1 86 ? 9.860 -8.584 0.268 1.00 90.44 86 LEU A CA 1
ATOM 629 C C . LEU A 1 86 ? 8.906 -9.757 0.454 1.00 90.44 86 LEU A C 1
ATOM 631 O O . LEU A 1 86 ? 7.962 -9.934 -0.311 1.00 90.44 86 LEU A O 1
ATOM 635 N N . ASP A 1 87 ? 9.122 -10.499 1.526 1.00 91.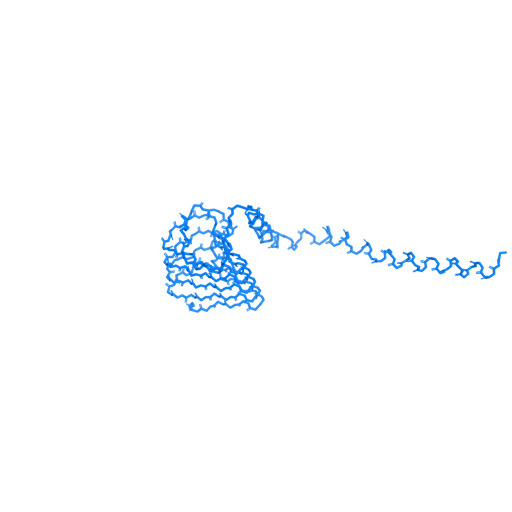69 87 ASP A N 1
ATOM 636 C CA . ASP A 1 87 ? 8.202 -11.525 1.999 1.00 91.69 87 ASP A CA 1
ATOM 637 C C . ASP A 1 87 ? 7.709 -11.109 3.388 1.00 91.69 87 ASP A C 1
ATOM 639 O O . ASP A 1 87 ? 8.515 -10.874 4.293 1.00 91.69 87 ASP A O 1
ATOM 643 N N . VAL A 1 88 ? 6.404 -10.891 3.534 1.00 92.06 88 VAL A N 1
ATOM 644 C CA . VAL A 1 88 ? 5.812 -10.330 4.752 1.00 92.06 88 VAL A CA 1
ATOM 645 C C . VAL A 1 88 ? 4.974 -11.389 5.437 1.00 92.06 88 VAL A C 1
ATOM 647 O O . VAL A 1 88 ? 4.030 -11.937 4.863 1.00 92.06 88 VAL A O 1
ATOM 650 N N . THR A 1 89 ? 5.307 -11.635 6.698 1.00 89.69 89 THR A N 1
ATOM 651 C CA . THR A 1 89 ? 4.602 -12.585 7.551 1.00 89.69 89 THR A CA 1
ATOM 652 C C . THR A 1 89 ? 3.215 -12.068 7.963 1.00 89.69 89 THR A C 1
ATOM 654 O O . THR A 1 89 ? 2.927 -10.874 7.832 1.00 89.69 89 THR A O 1
ATOM 657 N N . PRO A 1 90 ? 2.338 -12.946 8.487 1.00 94.38 90 PRO A N 1
ATOM 658 C CA . PRO A 1 90 ? 1.006 -12.547 8.928 1.00 94.38 90 PRO A CA 1
ATOM 659 C C . PRO A 1 90 ? 1.038 -11.449 9.989 1.00 94.38 90 PRO A C 1
ATOM 661 O O . PRO A 1 90 ? 1.576 -11.625 11.082 1.00 94.38 90 PRO A O 1
ATOM 664 N N . VAL A 1 91 ? 0.409 -10.320 9.667 1.00 94.19 91 VAL A N 1
ATOM 665 C CA . VAL A 1 91 ? 0.326 -9.121 10.509 1.00 94.19 91 VAL A CA 1
ATOM 666 C C . VAL A 1 91 ? -1.090 -8.570 10.435 1.00 94.19 91 VAL A C 1
ATOM 668 O O . VAL A 1 91 ? -1.725 -8.616 9.383 1.00 94.19 91 VAL A O 1
ATOM 671 N N . THR A 1 92 ? -1.588 -8.037 11.552 1.00 95.88 92 THR A N 1
ATOM 672 C CA . THR A 1 92 ? -2.844 -7.280 11.582 1.00 95.88 92 THR A CA 1
ATOM 673 C C . THR A 1 92 ? -2.550 -5.818 11.881 1.00 95.88 92 THR A C 1
ATOM 675 O O . THR A 1 92 ? -2.002 -5.505 12.934 1.00 95.88 92 THR A O 1
ATOM 678 N N . ALA A 1 93 ? -2.929 -4.928 10.969 1.00 93.38 93 ALA A N 1
ATOM 679 C CA . ALA A 1 93 ? -2.662 -3.500 11.047 1.00 93.38 93 ALA A CA 1
ATOM 680 C C . ALA A 1 93 ? -3.950 -2.694 10.836 1.00 93.38 93 ALA A C 1
ATOM 682 O O . ALA A 1 93 ? -4.713 -2.926 9.901 1.00 93.38 93 ALA A O 1
ATOM 683 N N . THR A 1 94 ? -4.193 -1.707 11.695 1.00 96.00 94 THR A N 1
ATOM 684 C CA . THR A 1 94 ? -5.235 -0.695 11.476 1.00 96.00 94 THR A CA 1
ATOM 685 C C . THR A 1 94 ? -4.570 0.664 11.491 1.00 96.00 94 THR A C 1
ATOM 687 O O . THR A 1 94 ? -4.135 1.140 12.537 1.00 96.00 94 THR A O 1
ATOM 690 N N . LEU A 1 95 ? -4.464 1.274 10.316 1.00 89.50 95 LEU A N 1
ATOM 691 C CA . LEU A 1 95 ? -3.710 2.500 10.113 1.00 89.50 95 LEU A CA 1
ATOM 692 C C . LEU A 1 95 ? -4.650 3.629 9.702 1.00 89.50 95 LEU A C 1
ATOM 694 O O . LEU A 1 95 ? -5.425 3.509 8.758 1.00 89.50 95 LEU A O 1
ATOM 698 N N . GLY A 1 96 ? -4.555 4.764 10.397 1.00 86.88 96 GLY A N 1
ATOM 699 C CA . GLY A 1 96 ? -5.180 6.010 9.939 1.00 86.88 96 GLY A CA 1
ATOM 700 C C . GLY A 1 96 ? -4.413 6.660 8.780 1.00 86.88 96 GLY A C 1
ATOM 701 O O . GLY A 1 96 ? -4.975 7.459 8.033 1.00 86.88 96 GLY A O 1
ATOM 702 N N . ALA A 1 97 ? -3.132 6.308 8.628 1.00 80.94 97 ALA A N 1
ATOM 703 C CA . ALA A 1 97 ? -2.291 6.737 7.518 1.00 80.94 97 ALA A CA 1
ATOM 704 C C . ALA A 1 97 ? -2.658 5.993 6.223 1.00 80.94 97 ALA A C 1
ATOM 706 O O . ALA A 1 97 ? -3.121 4.855 6.247 1.00 80.94 97 ALA A O 1
ATOM 707 N N . SER A 1 98 ? -2.445 6.651 5.085 1.00 87.44 98 SER A N 1
ATOM 708 C CA . SER A 1 98 ? -2.781 6.134 3.760 1.00 87.44 98 SER A CA 1
ATOM 709 C C . SER A 1 98 ? -1.629 6.396 2.789 1.00 87.44 98 SER A C 1
ATOM 711 O O . SER A 1 98 ? -1.130 7.521 2.798 1.00 87.44 98 SER A O 1
ATOM 713 N N . PRO A 1 99 ? -1.272 5.436 1.914 1.00 91.38 99 PRO A N 1
ATOM 714 C CA . PRO A 1 99 ? -1.660 4.029 1.969 1.00 91.38 99 PRO A CA 1
ATOM 715 C C . PRO A 1 99 ? -1.006 3.305 3.156 1.00 91.38 99 PRO A C 1
ATOM 717 O O . PRO A 1 99 ? 0.024 3.742 3.669 1.00 91.38 99 PRO A O 1
ATOM 720 N N . ALA A 1 100 ? -1.588 2.182 3.567 1.00 94.38 100 ALA A N 1
ATOM 721 C CA . ALA A 1 100 ? -0.966 1.301 4.552 1.00 94.38 100 ALA A CA 1
ATOM 722 C C . ALA A 1 100 ? 0.216 0.518 3.966 1.00 94.38 100 ALA A C 1
ATOM 724 O O . ALA A 1 100 ? 1.240 0.371 4.625 1.00 94.38 100 ALA A O 1
ATOM 725 N N . ILE A 1 101 ? 0.087 0.037 2.728 1.00 96.19 101 ILE A N 1
ATOM 726 C CA . ILE A 1 101 ? 1.135 -0.706 2.026 1.00 96.19 101 ILE A CA 1
ATOM 727 C C . ILE A 1 101 ? 1.375 -0.059 0.662 1.00 96.19 101 ILE A C 1
ATOM 729 O O . ILE A 1 101 ? 0.430 0.168 -0.097 1.00 96.19 101 ILE A O 1
ATOM 733 N N . SER A 1 102 ? 2.636 0.227 0.341 1.00 95.56 102 SER A N 1
ATOM 734 C CA . SER A 1 102 ? 3.061 0.844 -0.916 1.00 95.56 102 SER A CA 1
ATOM 735 C C . SER A 1 102 ? 4.134 0.003 -1.605 1.00 95.56 102 SER A C 1
ATOM 737 O O . SER A 1 102 ? 5.208 -0.211 -1.045 1.00 95.56 102 SER A O 1
ATOM 739 N N . ALA A 1 103 ? 3.863 -0.444 -2.831 1.00 94.56 103 ALA A N 1
ATOM 740 C CA . ALA A 1 103 ? 4.810 -1.162 -3.682 1.00 94.56 103 ALA A CA 1
ATOM 741 C C . ALA A 1 103 ? 5.070 -0.379 -4.978 1.00 94.56 103 ALA A C 1
ATOM 743 O O . ALA A 1 103 ? 4.153 -0.112 -5.756 1.00 94.56 103 ALA A O 1
ATOM 744 N N . MET A 1 104 ? 6.322 0.013 -5.209 1.00 91.44 104 MET A N 1
ATOM 745 C CA . MET A 1 104 ? 6.729 0.905 -6.300 1.00 91.44 104 MET A CA 1
ATOM 746 C C . MET A 1 104 ? 7.982 0.387 -7.024 1.00 91.44 104 MET A C 1
ATOM 748 O O . MET A 1 104 ? 8.715 -0.463 -6.522 1.00 91.44 104 MET A O 1
ATOM 752 N N . GLY A 1 105 ? 8.275 0.937 -8.205 1.00 90.31 105 GLY A N 1
ATOM 753 C CA . GLY A 1 105 ? 9.440 0.527 -9.000 1.00 90.31 105 GLY A CA 1
ATOM 754 C C . GLY A 1 105 ? 9.232 -0.848 -9.636 1.00 90.31 105 GLY A C 1
ATOM 755 O O . GLY A 1 105 ? 8.182 -1.081 -10.217 1.00 90.31 105 GLY A O 1
ATOM 756 N N . ASN A 1 106 ? 10.214 -1.739 -9.533 1.00 91.00 106 ASN A N 1
ATOM 757 C CA . ASN A 1 106 ? 10.129 -3.156 -9.903 1.00 91.00 106 ASN A CA 1
ATOM 758 C C . ASN A 1 106 ? 10.156 -4.051 -8.646 1.00 91.00 106 ASN A C 1
ATOM 760 O O . ASN A 1 106 ? 10.729 -5.141 -8.663 1.00 91.00 106 ASN A O 1
ATOM 764 N N . CYS A 1 107 ? 9.612 -3.549 -7.532 1.00 91.88 107 CYS A N 1
ATOM 765 C CA . CYS A 1 107 ? 9.468 -4.310 -6.298 1.00 91.88 107 CYS A CA 1
ATOM 766 C C . CYS A 1 107 ? 8.684 -5.606 -6.552 1.00 91.88 107 CYS A C 1
ATOM 768 O O . CYS A 1 107 ? 7.670 -5.583 -7.250 1.00 91.88 107 CYS A O 1
ATOM 770 N N . ARG A 1 108 ? 9.111 -6.707 -5.931 1.00 94.25 108 ARG A N 1
ATOM 771 C CA . ARG A 1 108 ? 8.316 -7.933 -5.812 1.00 94.25 108 ARG A CA 1
ATOM 772 C C . ARG A 1 108 ? 7.962 -8.160 -4.351 1.00 94.25 108 ARG A C 1
ATOM 774 O O . ARG A 1 108 ? 8.851 -8.147 -3.508 1.00 94.25 108 ARG A O 1
ATOM 781 N N . MET A 1 109 ? 6.688 -8.343 -4.037 1.00 94.44 109 MET A N 1
ATOM 782 C CA . MET A 1 109 ? 6.241 -8.480 -2.653 1.00 94.44 109 MET A CA 1
ATOM 783 C C . MET A 1 109 ? 5.200 -9.581 -2.507 1.00 94.44 109 MET A C 1
ATOM 785 O O . MET A 1 109 ? 4.209 -9.587 -3.232 1.00 94.44 109 MET A O 1
ATOM 789 N N . THR A 1 110 ? 5.380 -10.450 -1.521 1.00 95.94 110 THR A N 1
ATOM 790 C CA . THR A 1 110 ? 4.375 -11.436 -1.118 1.00 95.94 110 THR A CA 1
ATOM 791 C C . THR A 1 110 ? 3.897 -11.109 0.289 1.00 95.94 110 THR A C 1
ATOM 793 O O . THR A 1 110 ? 4.700 -10.901 1.197 1.00 95.94 110 THR A O 1
ATOM 796 N N . LEU A 1 111 ? 2.582 -11.008 0.462 1.00 95.56 111 LEU A N 1
ATOM 797 C CA . LEU A 1 111 ? 1.935 -10.742 1.741 1.00 95.56 111 LEU A CA 1
ATOM 798 C C . LEU A 1 111 ? 1.182 -11.996 2.178 1.00 95.56 111 LEU A C 1
ATOM 800 O O . LEU A 1 111 ? 0.163 -12.331 1.578 1.00 95.56 111 LEU A O 1
ATOM 804 N N . HIS A 1 112 ? 1.658 -12.664 3.225 1.00 95.44 112 HIS A N 1
ATOM 805 C CA . HIS A 1 112 ? 1.045 -13.889 3.729 1.00 95.44 112 HIS A CA 1
ATOM 806 C C . HIS A 1 112 ? 0.078 -13.581 4.867 1.00 95.44 112 HIS A C 1
ATOM 808 O O . HIS A 1 112 ? 0.493 -13.148 5.936 1.00 95.44 112 HIS A O 1
ATOM 814 N N . GLY A 1 113 ? -1.218 -13.815 4.670 1.00 94.81 113 GLY A N 1
ATOM 815 C CA . GLY A 1 113 ? -2.234 -13.720 5.721 1.00 94.81 113 GLY A CA 1
ATOM 816 C C . GLY A 1 113 ? -2.345 -12.336 6.365 1.00 94.81 113 GLY A C 1
ATOM 817 O O . GLY A 1 113 ? -2.721 -12.234 7.534 1.00 94.81 113 GLY A O 1
ATOM 818 N N . VAL A 1 114 ? -1.986 -11.276 5.639 1.00 96.38 114 VAL A N 1
ATOM 819 C CA . VAL A 1 114 ? -1.970 -9.908 6.164 1.00 96.38 114 VAL A CA 1
ATOM 820 C C . VAL A 1 114 ? -3.391 -9.354 6.249 1.00 96.38 114 VAL A C 1
ATOM 822 O O . VAL A 1 114 ? -4.149 -9.385 5.283 1.00 96.38 114 VAL A O 1
ATOM 825 N N . ASN A 1 115 ? -3.747 -8.808 7.409 1.00 97.44 115 ASN A N 1
ATOM 826 C CA . ASN A 1 115 ? -5.012 -8.120 7.637 1.00 97.44 115 ASN A CA 1
ATOM 827 C C . ASN A 1 115 ? -4.743 -6.629 7.806 1.00 97.44 115 ASN A C 1
ATOM 829 O O . ASN A 1 115 ? -4.077 -6.220 8.753 1.00 97.44 115 ASN A O 1
ATOM 833 N N . VAL A 1 116 ? -5.257 -5.801 6.908 1.00 96.94 116 VAL A N 1
ATOM 834 C CA . VAL A 1 116 ? -5.010 -4.364 6.928 1.00 96.94 116 VAL A CA 1
ATOM 835 C C . VAL A 1 116 ? -6.297 -3.579 6.733 1.00 96.94 116 VAL A C 1
ATOM 837 O O . VAL A 1 116 ? -7.086 -3.857 5.833 1.00 96.94 116 VAL A O 1
ATOM 840 N N . SER A 1 117 ? -6.490 -2.563 7.569 1.00 97.31 117 SER A N 1
ATOM 841 C CA . SER A 1 117 ? -7.569 -1.587 7.440 1.00 97.31 117 SER A CA 1
ATOM 842 C C . SER A 1 117 ? -6.992 -0.176 7.413 1.00 97.31 117 SER A C 1
ATOM 844 O O . SER A 1 117 ? -6.335 0.241 8.367 1.00 97.31 117 SER A O 1
ATOM 846 N N . ALA A 1 118 ? -7.238 0.561 6.330 1.00 94.56 118 ALA A N 1
ATOM 847 C CA . ALA A 1 118 ? -6.771 1.935 6.136 1.00 94.56 118 ALA A CA 1
ATOM 848 C C . ALA A 1 118 ? -7.649 2.688 5.118 1.00 94.56 118 ALA A C 1
ATOM 850 O O . ALA A 1 118 ? -8.519 2.081 4.493 1.00 94.56 118 ALA A O 1
ATOM 851 N N . PRO A 1 119 ? -7.462 4.003 4.888 1.00 96.25 119 PRO A N 1
ATOM 852 C CA . PRO A 1 119 ? -8.152 4.679 3.790 1.00 96.25 119 PRO A CA 1
ATOM 853 C C . PRO A 1 119 ? -7.795 4.073 2.424 1.00 96.25 119 PRO A C 1
ATOM 855 O O . PRO A 1 119 ? -8.689 3.776 1.632 1.00 96.25 119 PRO A O 1
ATOM 858 N N . ILE A 1 120 ? -6.505 3.823 2.179 1.00 96.44 120 ILE A N 1
ATOM 859 C CA . ILE A 1 120 ? -6.025 2.988 1.073 1.00 96.44 120 ILE A CA 1
ATOM 860 C C . ILE A 1 120 ? -5.225 1.830 1.665 1.00 96.44 120 ILE A C 1
ATOM 862 O O . ILE A 1 120 ? -4.175 2.058 2.265 1.00 96.44 120 ILE A O 1
ATOM 866 N N . ALA A 1 121 ? -5.711 0.597 1.519 1.00 96.69 121 ALA A N 1
ATOM 867 C CA . ALA A 1 121 ? -5.031 -0.574 2.078 1.00 96.69 121 ALA A CA 1
ATOM 868 C C . ALA A 1 121 ? -3.745 -0.909 1.303 1.00 96.69 121 ALA A C 1
ATOM 870 O O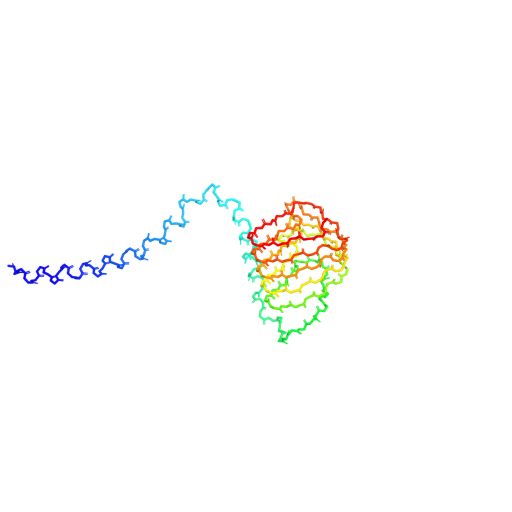 . ALA A 1 121 ? -2.672 -0.996 1.899 1.00 96.69 121 ALA A O 1
ATOM 871 N N . LEU A 1 122 ? -3.833 -1.020 -0.024 1.00 97.19 122 LEU A N 1
ATOM 872 C CA . LEU A 1 122 ? -2.700 -1.338 -0.890 1.00 97.19 122 LEU A CA 1
ATOM 873 C C . LEU A 1 122 ? -2.598 -0.354 -2.058 1.00 97.19 122 LEU A C 1
ATOM 875 O O . LEU A 1 122 ? -3.548 -0.180 -2.821 1.00 97.19 122 LEU A O 1
ATOM 879 N N . GLN A 1 123 ? -1.422 0.242 -2.241 1.00 97.00 123 GLN A N 1
ATOM 880 C CA . GLN A 1 123 ? -1.081 1.044 -3.410 1.00 97.00 123 GLN A CA 1
ATOM 881 C C . GLN A 1 123 ? 0.089 0.410 -4.167 1.00 97.00 123 GLN A C 1
ATOM 883 O O . GLN A 1 123 ? 1.150 0.173 -3.595 1.00 97.00 123 GLN A O 1
ATOM 888 N N . VAL A 1 124 ? -0.090 0.168 -5.465 1.00 96.06 124 VAL A N 1
ATOM 889 C CA . VAL A 1 124 ? 0.910 -0.473 -6.327 1.00 96.06 124 VAL A CA 1
ATOM 890 C C . VAL A 1 124 ? 1.141 0.360 -7.586 1.00 96.06 124 VAL A C 1
ATOM 892 O O . VAL A 1 124 ? 0.195 0.798 -8.244 1.00 96.06 124 VAL A O 1
ATOM 895 N N . GLY A 1 125 ? 2.404 0.596 -7.933 1.00 91.94 125 GLY A N 1
ATOM 896 C CA . GLY A 1 125 ? 2.800 1.380 -9.102 1.00 91.94 125 GLY A CA 1
ATOM 897 C C . GLY A 1 125 ? 4.105 0.907 -9.744 1.00 91.94 125 GLY A C 1
ATOM 898 O O . GLY A 1 125 ? 4.732 -0.052 -9.304 1.00 91.94 125 GLY A O 1
ATOM 899 N N . GLY A 1 126 ? 4.523 1.588 -10.814 1.00 92.38 126 GLY A N 1
ATOM 900 C CA . GLY A 1 126 ? 5.682 1.180 -11.618 1.00 92.38 126 GLY A CA 1
ATOM 901 C C . GLY A 1 126 ? 5.432 -0.127 -12.379 1.00 92.38 126 GLY A C 1
ATOM 902 O O . GLY A 1 126 ? 4.408 -0.263 -13.042 1.00 92.38 126 GLY A O 1
ATOM 903 N N . ASN A 1 127 ? 6.366 -1.067 -12.272 1.00 93.12 127 ASN A N 1
ATOM 904 C CA . ASN A 1 127 ? 6.259 -2.458 -12.717 1.00 93.12 127 ASN A CA 1
ATOM 905 C C . ASN A 1 127 ? 6.293 -3.415 -11.510 1.00 93.12 127 ASN A C 1
ATOM 907 O O . ASN A 1 127 ? 6.847 -4.508 -11.605 1.00 93.12 127 ASN A O 1
ATOM 911 N N . ALA A 1 128 ? 5.801 -2.975 -10.348 1.00 95.12 128 ALA A N 1
ATOM 912 C CA . ALA A 1 128 ? 5.826 -3.795 -9.149 1.00 95.12 128 ALA A CA 1
ATOM 913 C C . ALA A 1 128 ? 4.874 -4.993 -9.281 1.00 95.12 128 ALA A C 1
ATOM 915 O O . ALA A 1 128 ? 3.796 -4.878 -9.873 1.00 95.12 128 ALA A O 1
ATOM 916 N N . GLU A 1 129 ? 5.271 -6.117 -8.693 1.00 96.38 129 GLU A N 1
ATOM 917 C CA . GLU A 1 129 ? 4.491 -7.349 -8.630 1.00 96.38 129 GLU A CA 1
ATOM 918 C C . GLU A 1 129 ? 4.160 -7.657 -7.170 1.00 96.38 129 GLU A C 1
ATOM 920 O O . GLU A 1 129 ? 5.053 -7.737 -6.326 1.00 96.38 129 GLU A O 1
ATOM 925 N N . VAL A 1 130 ? 2.874 -7.807 -6.857 1.00 97.38 130 VAL A N 1
ATOM 926 C CA . VAL A 1 130 ? 2.408 -8.070 -5.492 1.00 97.38 130 VAL A CA 1
ATOM 927 C C . VAL A 1 130 ? 1.516 -9.302 -5.466 1.00 97.38 130 VAL A C 1
ATOM 929 O O . VAL A 1 130 ? 0.557 -9.382 -6.230 1.00 97.38 130 VAL A O 1
ATOM 932 N N . ILE A 1 131 ? 1.793 -10.234 -4.561 1.00 97.81 131 ILE A N 1
ATOM 933 C CA . ILE A 1 131 ? 0.968 -11.414 -4.302 1.00 97.81 131 ILE A CA 1
ATOM 934 C C . ILE A 1 131 ? 0.306 -11.251 -2.931 1.00 97.81 131 ILE A C 1
ATOM 936 O O . ILE A 1 131 ? 0.986 -11.028 -1.930 1.00 97.81 131 ILE A O 1
ATOM 940 N N . LEU A 1 132 ? -1.023 -11.347 -2.892 1.00 97.50 132 LEU A N 1
ATOM 941 C CA . LEU A 1 132 ? -1.822 -11.349 -1.664 1.00 97.50 132 LEU A CA 1
ATOM 942 C C . LEU A 1 132 ? -2.224 -12.792 -1.359 1.00 97.50 132 LEU A C 1
ATOM 944 O O . LEU A 1 132 ? -3.207 -13.278 -1.914 1.00 97.50 132 LEU A O 1
ATOM 948 N N . ASP A 1 133 ? -1.449 -13.476 -0.526 1.00 96.56 133 ASP A N 1
ATOM 949 C CA . ASP A 1 133 ? -1.672 -14.872 -0.146 1.00 96.56 133 ASP A CA 1
ATOM 950 C C . ASP A 1 133 ? -2.484 -14.935 1.156 1.00 96.56 133 ASP A C 1
ATOM 952 O O . ASP A 1 133 ? -1.947 -14.943 2.263 1.00 96.56 133 ASP A O 1
ATOM 956 N N . GLY A 1 134 ? -3.810 -14.906 1.030 1.00 95.19 134 GLY A N 1
ATOM 957 C CA . GLY A 1 134 ? -4.746 -14.843 2.150 1.00 95.19 134 GLY A CA 1
ATOM 958 C C . GLY A 1 134 ? -4.862 -13.458 2.801 1.00 95.19 134 GLY A C 1
ATOM 959 O O . GLY A 1 134 ? -4.384 -12.448 2.291 1.00 95.19 134 GLY A O 1
ATOM 960 N N . GLY A 1 135 ? -5.534 -13.402 3.954 1.00 96.94 135 GLY A N 1
ATOM 961 C CA . GLY A 1 135 ? -5.711 -12.166 4.725 1.00 96.94 135 GLY A CA 1
ATOM 962 C C . GLY A 1 135 ? -6.911 -11.314 4.297 1.00 96.94 135 GLY A C 1
ATOM 963 O O . GLY A 1 135 ? -7.824 -11.785 3.613 1.00 96.94 135 GLY A O 1
ATOM 964 N N . SER A 1 136 ? -6.939 -10.056 4.738 1.00 97.56 136 SER A N 1
ATOM 965 C CA . SER A 1 136 ? -8.025 -9.109 4.465 1.00 97.56 136 SER A CA 1
ATOM 966 C C . SER A 1 136 ? -7.506 -7.693 4.228 1.00 97.56 136 SER A C 1
ATOM 968 O O . SER A 1 136 ? -6.654 -7.195 4.954 1.00 97.56 136 SER A O 1
ATOM 970 N N . TYR A 1 137 ? -8.027 -7.030 3.200 1.00 97.75 137 TYR A N 1
ATOM 971 C CA . TYR A 1 137 ? -7.576 -5.710 2.768 1.00 97.75 137 TYR A CA 1
ATOM 972 C C . TYR A 1 137 ? -8.775 -4.777 2.690 1.00 97.75 137 TYR A C 1
ATOM 974 O O . TYR A 1 137 ? -9.523 -4.779 1.708 1.00 97.75 137 TYR A O 1
ATOM 982 N N . THR A 1 138 ? -8.958 -3.982 3.740 1.00 97.50 138 THR A N 1
ATOM 983 C CA . THR A 1 138 ? -10.096 -3.081 3.897 1.00 97.50 138 THR A CA 1
ATOM 984 C C . THR A 1 138 ? -9.673 -1.640 3.652 1.00 97.50 138 THR A C 1
ATOM 986 O O . THR A 1 138 ? -8.830 -1.080 4.354 1.00 97.50 138 THR A O 1
ATOM 989 N N . GLY A 1 139 ? -10.269 -1.033 2.630 1.00 95.31 139 GLY A N 1
ATOM 990 C CA . GLY A 1 139 ? -9.988 0.327 2.201 1.00 95.31 139 GLY A CA 1
ATOM 991 C C . GLY A 1 139 ? -11.217 1.218 2.291 1.00 95.31 139 GLY A C 1
ATOM 992 O O . GLY A 1 139 ? -12.163 1.007 1.534 1.00 95.31 139 GLY A O 1
ATOM 993 N N . ALA A 1 140 ? -11.198 2.238 3.153 1.00 92.50 140 ALA A N 1
ATOM 994 C CA . ALA A 1 140 ? -12.322 3.177 3.266 1.00 92.50 140 ALA A CA 1
ATOM 995 C C . ALA A 1 140 ? -12.525 4.002 1.979 1.00 92.50 140 ALA A C 1
ATOM 997 O O . ALA A 1 140 ? -13.655 4.273 1.580 1.00 92.50 140 ALA A O 1
ATOM 998 N N . THR A 1 141 ? -11.423 4.361 1.316 1.00 92.88 141 THR A N 1
ATOM 999 C CA . THR A 1 141 ? -11.402 5.020 0.003 1.00 92.88 141 THR A CA 1
ATOM 1000 C C . THR A 1 141 ? -11.226 3.990 -1.112 1.00 92.88 141 THR A C 1
ATOM 1002 O O . THR A 1 141 ? -11.975 3.990 -2.088 1.00 92.88 141 THR A O 1
ATOM 1005 N N . ALA A 1 142 ? -10.227 3.115 -0.985 1.00 94.25 142 ALA A N 1
ATOM 1006 C CA . ALA A 1 142 ? -9.967 2.030 -1.925 1.00 94.25 142 ALA A CA 1
ATOM 1007 C C . ALA A 1 142 ? -9.190 0.908 -1.235 1.00 94.25 142 ALA A C 1
ATOM 1009 O O . ALA A 1 142 ? -8.219 1.160 -0.530 1.00 94.25 142 ALA A O 1
ATOM 1010 N N . ALA A 1 143 ? -9.590 -0.341 -1.443 1.00 96.06 143 ALA A N 1
ATOM 1011 C CA . ALA A 1 143 ? -8.828 -1.479 -0.942 1.00 96.06 143 AL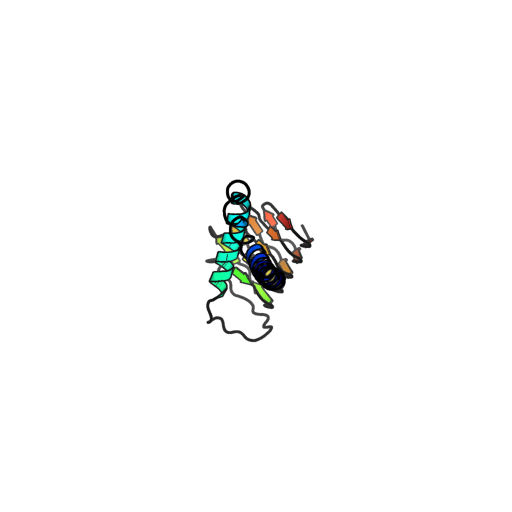A A CA 1
ATOM 1012 C C . ALA A 1 143 ? -7.514 -1.638 -1.720 1.00 96.06 143 ALA A C 1
ATOM 1014 O O . ALA A 1 143 ? -6.457 -1.830 -1.127 1.00 96.06 143 ALA A O 1
ATOM 1015 N N . ILE A 1 144 ? -7.569 -1.494 -3.047 1.00 96.75 144 ILE A N 1
ATOM 1016 C CA . ILE A 1 144 ? -6.399 -1.600 -3.923 1.00 96.75 144 ILE A CA 1
ATOM 1017 C C . ILE A 1 144 ? -6.398 -0.428 -4.902 1.00 96.75 144 ILE A C 1
ATOM 1019 O O . ILE A 1 144 ? -7.396 -0.171 -5.574 1.00 96.75 144 ILE A O 1
ATOM 1023 N N . VAL A 1 145 ? -5.262 0.251 -5.025 1.00 96.81 145 VAL A N 1
ATOM 1024 C CA . VAL A 1 145 ? -4.990 1.249 -6.063 1.00 96.81 145 VAL A CA 1
ATOM 1025 C C . VAL A 1 145 ? -3.778 0.784 -6.858 1.00 96.81 145 VAL A C 1
ATOM 1027 O O . VAL A 1 145 ? -2.655 0.861 -6.372 1.00 96.81 145 VAL A O 1
ATOM 1030 N N . ALA A 1 146 ? -4.002 0.306 -8.079 1.00 94.50 146 ALA A N 1
ATOM 1031 C CA . ALA A 1 146 ? -2.963 -0.181 -8.979 1.00 94.50 146 ALA A CA 1
ATOM 1032 C C . ALA A 1 146 ? -2.800 0.758 -10.188 1.00 94.50 146 ALA A C 1
ATOM 1034 O O . ALA A 1 146 ? -3.779 1.151 -10.834 1.00 94.50 146 ALA A O 1
ATOM 1035 N N . GLY A 1 147 ? -1.559 1.129 -10.497 1.00 91.38 147 GLY A N 1
ATOM 1036 C CA . GLY A 1 147 ? -1.217 2.043 -11.589 1.00 91.38 147 GLY A CA 1
ATOM 1037 C C . GLY A 1 147 ? -0.023 1.595 -12.430 1.00 91.38 147 GLY A C 1
ATOM 1038 O O . GLY A 1 147 ? 0.634 0.596 -12.131 1.00 91.38 147 GLY A O 1
ATOM 1039 N N . ALA A 1 148 ? 0.281 2.369 -13.475 1.00 93.44 148 ALA A N 1
ATOM 1040 C CA . ALA A 1 148 ? 1.371 2.102 -14.421 1.00 93.44 148 ALA A CA 1
ATOM 1041 C C . ALA A 1 148 ? 1.273 0.694 -15.043 1.00 93.44 148 ALA A C 1
ATOM 1043 O O . ALA A 1 148 ? 0.231 0.387 -15.606 1.00 93.44 148 ALA A O 1
ATOM 1044 N N . SER A 1 149 ? 2.314 -0.133 -14.974 1.00 93.25 149 SER A N 1
ATOM 1045 C CA . SER A 1 149 ? 2.344 -1.510 -15.497 1.00 93.25 149 SER A CA 1
ATOM 1046 C C . SER A 1 149 ? 2.423 -2.540 -14.366 1.00 93.25 149 SER A C 1
ATOM 1048 O O . SER A 1 149 ? 2.970 -3.626 -14.549 1.00 93.25 149 SER A O 1
ATOM 1050 N N . SER A 1 150 ? 1.926 -2.183 -13.180 1.00 95.56 150 SER A N 1
ATOM 1051 C CA . SER A 1 150 ? 1.952 -3.056 -12.008 1.00 95.56 150 SER A CA 1
ATOM 1052 C C . SER A 1 150 ? 1.073 -4.294 -12.171 1.00 95.56 150 SER A C 1
ATOM 1054 O O . SER A 1 150 ? 0.107 -4.311 -12.943 1.00 95.56 150 SER A O 1
ATOM 1056 N N . HIS A 1 151 ? 1.397 -5.330 -11.407 1.00 97.31 151 HIS A N 1
ATOM 1057 C CA . HIS A 1 151 ? 0.660 -6.579 -11.385 1.00 97.31 151 HIS A CA 1
ATOM 1058 C C . HIS A 1 151 ? 0.361 -6.998 -9.948 1.00 97.31 151 HIS A C 1
ATOM 1060 O O . HIS A 1 151 ? 1.259 -7.083 -9.116 1.00 97.31 151 HIS A O 1
ATOM 1066 N N . VAL A 1 152 ? -0.908 -7.256 -9.651 1.00 97.44 152 VAL A N 1
ATOM 1067 C CA . VAL A 1 152 ? -1.349 -7.722 -8.338 1.00 97.44 152 VAL A CA 1
ATOM 1068 C C . VAL A 1 152 ? -2.110 -9.031 -8.507 1.00 97.44 152 VAL A C 1
ATOM 1070 O O . VAL A 1 152 ? -3.093 -9.092 -9.244 1.00 97.44 152 VAL A O 1
ATOM 1073 N N . VAL A 1 153 ? -1.673 -10.072 -7.811 1.00 97.94 153 VAL A N 1
ATOM 1074 C CA . VAL A 1 153 ? -2.298 -11.395 -7.819 1.00 97.94 153 VAL A CA 1
ATOM 1075 C C . VAL A 1 153 ? -2.932 -11.631 -6.458 1.00 97.94 153 VAL A C 1
ATOM 1077 O O . VAL A 1 153 ? -2.252 -11.610 -5.436 1.00 97.94 153 VAL A O 1
ATOM 1080 N N . VAL A 1 154 ? -4.240 -11.852 -6.440 1.00 97.31 154 VAL A N 1
ATOM 1081 C CA . VAL A 1 154 ? -5.000 -12.152 -5.229 1.00 97.31 154 VAL A CA 1
ATOM 1082 C C . VAL A 1 154 ? -5.169 -13.667 -5.122 1.00 97.31 154 VAL A C 1
ATOM 1084 O O . VAL A 1 154 ? -5.699 -14.308 -6.023 1.00 97.31 154 VAL A O 1
ATOM 1087 N N . GLN A 1 155 ? -4.686 -14.259 -4.034 1.00 96.31 155 GLN A N 1
ATOM 1088 C CA . GLN A 1 155 ? -4.732 -15.695 -3.762 1.00 96.31 155 GLN A CA 1
ATOM 1089 C C . GLN A 1 155 ? -5.419 -15.920 -2.414 1.00 96.31 155 GLN A C 1
ATOM 1091 O O . GLN A 1 155 ? -4.788 -15.961 -1.369 1.00 96.31 155 GLN A O 1
ATOM 1096 N N . GLY A 1 156 ? -6.752 -16.007 -2.415 1.00 91.88 156 GLY A N 1
ATOM 1097 C CA . GLY A 1 156 ? -7.523 -16.287 -1.195 1.00 91.88 156 GLY A CA 1
ATOM 1098 C C . GLY A 1 156 ? -7.621 -15.128 -0.194 1.00 91.88 156 GLY A C 1
ATOM 1099 O O . GLY A 1 156 ? -8.112 -15.334 0.916 1.00 91.88 156 GLY A O 1
ATOM 1100 N N . ALA A 1 157 ? -7.183 -13.920 -0.560 1.00 96.88 157 ALA A N 1
ATOM 1101 C CA . ALA A 1 157 ? -7.367 -12.726 0.260 1.00 96.88 157 ALA A CA 1
ATOM 1102 C C . ALA A 1 157 ? -8.766 -12.115 0.090 1.00 96.88 157 ALA A C 1
ATOM 1104 O O . ALA A 1 157 ? -9.326 -12.087 -1.006 1.00 96.88 157 ALA A O 1
ATOM 1105 N N . VAL A 1 158 ? -9.316 -11.557 1.169 1.00 97.62 158 VAL A N 1
ATOM 1106 C CA . VAL A 1 158 ? -10.605 -10.855 1.151 1.00 97.62 158 VAL A CA 1
ATOM 1107 C C . VAL A 1 158 ? -10.383 -9.370 0.874 1.00 97.62 158 VAL A C 1
ATOM 1109 O O . VAL A 1 158 ? -9.757 -8.671 1.667 1.00 97.62 158 VAL A O 1
ATOM 1112 N N . ILE A 1 159 ? -10.934 -8.859 -0.226 1.00 97.44 159 ILE A N 1
ATOM 1113 C CA . ILE A 1 159 ? -10.805 -7.448 -0.614 1.00 97.44 159 ILE A CA 1
ATOM 1114 C C . ILE A 1 159 ? -12.095 -6.696 -0.271 1.00 97.44 159 ILE A C 1
ATOM 1116 O O . ILE A 1 159 ? -13.162 -7.005 -0.799 1.00 97.44 159 ILE A O 1
ATOM 1120 N N . GLN A 1 160 ? -12.010 -5.697 0.611 1.00 97.06 160 GLN A N 1
ATOM 1121 C CA . GLN A 1 160 ? -13.157 -4.914 1.081 1.00 97.06 160 GLN A CA 1
ATOM 1122 C C . GLN A 1 160 ? -12.970 -3.427 0.778 1.00 97.06 160 GLN A C 1
ATOM 1124 O O . GLN A 1 160 ? -12.376 -2.675 1.547 1.00 97.06 160 GLN A O 1
ATOM 1129 N N . GLY A 1 161 ? -13.494 -2.988 -0.360 1.00 94.31 161 GLY A N 1
ATOM 1130 C CA . GLY A 1 161 ? -13.419 -1.599 -0.805 1.00 94.31 161 GLY A CA 1
ATOM 1131 C C . GLY A 1 161 ? -13.245 -1.509 -2.314 1.00 94.31 161 GLY A C 1
ATOM 1132 O O . GLY A 1 161 ? -13.216 -2.521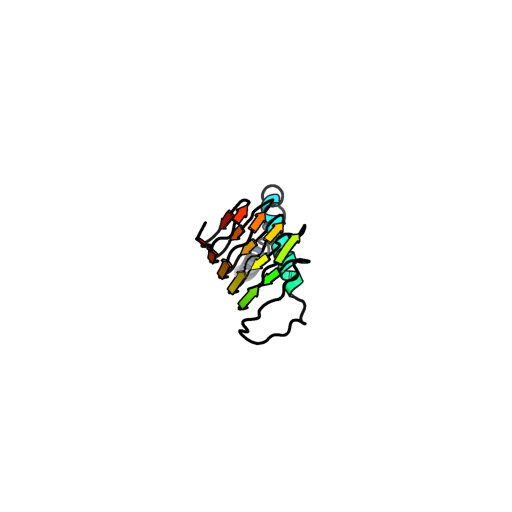 -3.015 1.00 94.31 161 GLY A O 1
ATOM 1133 N N . ALA A 1 162 ? -13.130 -0.287 -2.832 1.00 94.12 162 ALA A N 1
ATOM 1134 C CA . ALA A 1 162 ? -12.932 -0.089 -4.264 1.00 94.12 162 ALA A CA 1
ATOM 1135 C C . ALA A 1 162 ? -11.574 -0.646 -4.723 1.00 94.12 162 ALA A C 1
ATOM 1137 O O . ALA A 1 162 ? -10.562 -0.456 -4.047 1.00 94.12 162 ALA A O 1
ATOM 1138 N N . VAL A 1 163 ? -11.541 -1.275 -5.900 1.00 96.38 163 VAL A N 1
ATOM 1139 C CA . VAL A 1 163 ? -10.292 -1.613 -6.593 1.00 96.38 163 VAL A CA 1
ATOM 1140 C C . VAL A 1 163 ? -10.140 -0.705 -7.804 1.00 96.38 163 VAL A C 1
ATOM 1142 O O . VAL A 1 163 ? -10.898 -0.796 -8.769 1.00 96.38 163 VAL A O 1
ATOM 1145 N N . GLN A 1 164 ? -9.155 0.183 -7.745 1.00 94.06 164 GLN A N 1
ATOM 1146 C CA . GLN A 1 164 ? -8.864 1.156 -8.785 1.00 94.06 164 GLN A CA 1
ATOM 1147 C C . GLN A 1 164 ? -7.692 0.671 -9.628 1.00 94.06 164 GLN A C 1
ATOM 1149 O O . GLN A 1 164 ? -6.637 0.326 -9.101 1.00 94.06 164 GLN A O 1
ATOM 1154 N N . ARG A 1 165 ? -7.879 0.659 -10.948 1.00 93.69 165 ARG A N 1
ATOM 1155 C CA . ARG A 1 165 ? -6.855 0.273 -11.921 1.00 93.69 165 ARG A CA 1
ATOM 1156 C C . ARG A 1 165 ? -6.664 1.411 -12.910 1.00 93.69 165 ARG A C 1
ATOM 1158 O O . ARG A 1 165 ? -7.641 1.931 -13.446 1.00 93.69 165 ARG A O 1
ATOM 1165 N N . THR A 1 166 ? -5.419 1.798 -13.148 1.00 87.31 166 THR A N 1
ATOM 1166 C CA . THR A 1 166 ? -5.057 2.851 -14.104 1.00 87.31 166 THR A CA 1
ATOM 1167 C C . THR A 1 166 ? -3.835 2.437 -14.922 1.00 87.31 166 THR A C 1
ATOM 1169 O O . THR A 1 166 ? -3.032 1.614 -14.485 1.00 87.31 166 THR A O 1
ATOM 1172 N N . GLY A 1 167 ? -3.680 2.999 -16.123 1.00 90.06 167 GLY A N 1
ATOM 1173 C CA . GLY A 1 167 ? -2.598 2.609 -17.033 1.00 90.06 167 GLY A CA 1
ATOM 1174 C C . GLY A 1 167 ? -2.757 1.173 -17.546 1.00 90.06 167 GLY A C 1
ATOM 1175 O O . GLY A 1 167 ? -3.851 0.769 -17.927 1.00 90.06 167 GLY A O 1
ATOM 1176 N N . GLY A 1 168 ? -1.657 0.420 -17.567 1.00 87.25 168 GLY A N 1
ATOM 1177 C CA . GLY A 1 168 ? -1.593 -1.005 -17.906 1.00 87.25 168 GLY A CA 1
ATOM 1178 C C . GLY A 1 168 ? -1.633 -1.944 -16.694 1.00 87.25 168 GLY A C 1
ATOM 1179 O O . GLY A 1 168 ? -1.229 -3.100 -16.824 1.00 87.25 168 GLY A O 1
ATOM 1180 N N . ALA A 1 169 ? -2.070 -1.462 -15.527 1.00 93.69 169 ALA A N 1
ATOM 1181 C CA . ALA A 1 169 ? -2.085 -2.247 -14.302 1.00 93.69 169 ALA A CA 1
ATOM 1182 C C . ALA A 1 169 ? -3.062 -3.428 -14.386 1.00 93.69 169 ALA A C 1
ATOM 1184 O O . ALA A 1 169 ? -4.195 -3.288 -14.860 1.00 93.69 169 ALA A O 1
ATOM 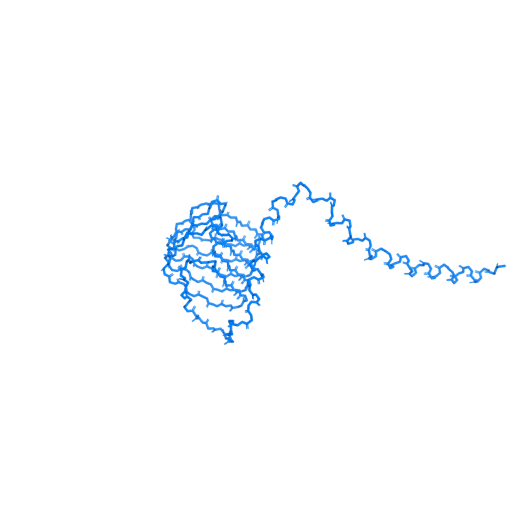1185 N N . ARG A 1 170 ? -2.647 -4.582 -13.863 1.00 94.81 170 ARG A N 1
ATOM 1186 C CA . ARG A 1 170 ? -3.458 -5.804 -13.790 1.00 94.81 170 ARG A CA 1
ATOM 1187 C C . ARG A 1 170 ? -3.692 -6.196 -12.338 1.00 94.81 170 ARG A C 1
ATOM 1189 O O . ARG A 1 170 ? -2.768 -6.167 -11.534 1.00 94.81 170 ARG A O 1
ATOM 1196 N N . VAL A 1 171 ? -4.933 -6.565 -12.016 1.00 94.94 171 VAL A N 1
ATOM 1197 C CA . VAL A 1 171 ? -5.262 -7.184 -10.724 1.00 94.94 171 VAL A CA 1
ATOM 1198 C C . VAL A 1 171 ? -6.131 -8.403 -10.988 1.00 94.94 171 VAL A C 1
ATOM 1200 O O . VAL A 1 171 ? -7.236 -8.241 -11.519 1.00 94.94 171 VAL A O 1
ATOM 1203 N N . GLU A 1 172 ? -5.623 -9.574 -10.629 1.00 94.94 172 GLU A N 1
ATOM 1204 C CA . GLU A 1 172 ? -6.155 -10.898 -10.968 1.00 94.94 172 GLU A CA 1
ATOM 1205 C C . GLU A 1 172 ? -6.496 -11.698 -9.700 1.00 94.94 172 GLU A C 1
ATOM 1207 O O . GLU A 1 172 ? -5.991 -11.386 -8.625 1.00 94.94 172 GLU A O 1
ATOM 1212 N N . GLY A 1 173 ? -7.343 -12.729 -9.820 1.00 84.69 173 GLY A N 1
ATOM 1213 C CA . GLY A 1 173 ? -7.639 -13.663 -8.717 1.00 84.69 173 GLY A CA 1
ATOM 1214 C C . GLY A 1 173 ? -8.683 -13.199 -7.689 1.00 84.69 173 GLY A C 1
ATOM 1215 O O . GLY A 1 173 ? -8.702 -13.707 -6.570 1.00 84.69 173 GLY A O 1
ATOM 1216 N N . MET A 1 174 ? -9.536 -12.237 -8.059 1.00 75.88 174 MET A N 1
ATOM 1217 C CA . MET A 1 174 ? -10.696 -11.815 -7.254 1.00 75.88 174 MET A CA 1
ATOM 1218 C C . MET A 1 174 ? -11.907 -12.719 -7.454 1.00 75.88 174 MET A C 1
ATOM 1220 O O . MET A 1 174 ? -12.085 -13.195 -8.599 1.00 75.88 174 MET A O 1
#

Foldseek 3Di:
DDPVVVVVVVVVVVVVVVVVVVPVVPPPVPPDVCPPPCVVVVVVVVLVVVVVVVVPPPPPDDPDQDADADADAQPAAAEAEAAHEYEYDEYEHEDQRPPNYEHYAQYEYEHAQYEYAYLEPYEYDHQYEYEDHAHEQAHVNASYAYEAQYEYEYHHYHGHGHHHYYHNYYYDDD

Sequence (174 aa):
MNPFEQLQHRAQRRAEQKASQAMTGCFITAFGVGLAGCILSGVGGYVAWQLYRASSDPWAGGIGNIEATAIWDGTGPLVCAGNQVLDVTPVTATLGASPAISAMGNCRMTLHGVNVSAPIALQVGGNAEVILDGGSYTGATAAIVAGASSHVVVQGAVIQGAVQRTGGARVEGM

Organism: NCBI:txid927083